Protein AF-A0A815LNJ8-F1 (afdb_monomer)

Secondary structure (DSSP, 8-state):
--HHHHHHHHHHH-TT------EEEEEES-GGGHHHHHHHHHHHT-SHIIIIIS---EEEEEESS-SS-EEEEEEETT---S------TTEEEEESSSS--TT--TTTGGGS--

Nearest PDB structures (foldseek):
  5xbw-assembly1_D  TM=2.066E-01  e=2.894E+00  Pseudomonas aeruginosa PAO1
  8jwe-assembly1_A  TM=2.956E-01  e=8.556E+00  Arabidopsis thaliana

Solvent-accessible surface area (backbone atoms only — not comparable to full-atom values): 7069 Å² total; per-residue (Å²): 135,47,32,60,57,50,48,52,49,40,66,74,74,41,80,83,68,86,76,83,73,56,76,48,77,48,79,50,92,59,79,88,48,50,66,57,50,51,46,54,40,50,54,46,43,60,38,62,66,30,52,71,76,60,60,51,33,40,37,40,36,33,49,85,75,48,86,87,66,29,43,40,39,38,31,28,43,81,48,78,72,94,76,82,85,73,92,57,99,57,62,49,72,54,57,60,49,89,74,83,57,93,79,63,54,47,84,55,67,78,72,74,77,116

pLDDT: mean 75.02, std 17.11, range [37.62, 96.44]

Mean predicted aligned error: 9.31 Å

Organism: NCBI:txid392033

Foldseek 3Di:
DALVVVVVCCVPPVVPDQDDWDKDKDWDQDQVCLVVVQVVRQVSCLDCVNPPVRNFKKKWKWANPPNGTTMIMMITLQDDDPDPPPPDPRIDMDMSDPPPDPPDRNPPVVPPPD

Radius of gyration: 14.47 Å; Cα contacts (8 Å, |Δi|>4): 154; chains: 1; bounding box: 33×24×39 Å

Structure (mmCIF, N/CA/C/O backbone):
data_AF-A0A815LNJ8-F1
#
_entry.id   AF-A0A815LNJ8-F1
#
loop_
_atom_site.group_PDB
_atom_site.id
_atom_site.type_symbol
_atom_site.label_atom_id
_atom_site.label_alt_id
_atom_site.label_comp_id
_atom_site.label_asym_id
_atom_site.label_entity_id
_atom_site.label_seq_id
_atom_site.pdbx_PDB_ins_code
_atom_site.Cartn_x
_atom_site.Cartn_y
_atom_site.Cartn_z
_atom_site.occupancy
_atom_site.B_iso_or_equiv
_atom_site.auth_seq_id
_atom_site.auth_comp_id
_atom_site.auth_asym_id
_atom_site.auth_atom_id
_atom_site.pdbx_PDB_model_num
ATOM 1 N N . MET A 1 1 ? 8.643 7.514 -1.103 1.00 72.75 1 MET A N 1
ATOM 2 C CA . MET A 1 1 ? 8.226 7.327 0.302 1.00 72.75 1 MET A CA 1
ATOM 3 C C . MET A 1 1 ? 7.501 5.989 0.366 1.00 72.75 1 MET A C 1
ATOM 5 O O . MET A 1 1 ? 6.543 5.844 -0.378 1.00 72.75 1 MET A O 1
ATOM 9 N N . ASP A 1 2 ? 8.004 5.016 1.128 1.00 86.94 2 ASP A N 1
ATOM 10 C CA . ASP A 1 2 ? 7.434 3.659 1.252 1.00 86.94 2 ASP A CA 1
ATOM 11 C C . ASP A 1 2 ? 6.451 3.541 2.437 1.00 86.94 2 ASP A C 1
ATOM 13 O O . ASP A 1 2 ? 6.224 4.510 3.169 1.00 86.94 2 ASP A O 1
ATOM 17 N N . GLY A 1 3 ? 5.855 2.361 2.624 1.00 89.62 3 GLY A N 1
ATOM 18 C CA . GLY A 1 3 ? 4.891 2.081 3.687 1.00 89.62 3 GLY A CA 1
ATOM 19 C C . GLY A 1 3 ? 5.463 2.176 5.103 1.00 89.62 3 GLY A C 1
ATOM 20 O O . GLY A 1 3 ? 4.736 2.564 6.019 1.00 89.62 3 GLY A O 1
ATOM 21 N N . HIS A 1 4 ? 6.759 1.920 5.302 1.00 93.81 4 HIS A N 1
ATOM 22 C CA . HIS A 1 4 ? 7.410 2.084 6.606 1.00 93.81 4 HIS A CA 1
ATOM 23 C C . HIS A 1 4 ? 7.586 3.561 6.955 1.00 93.81 4 HIS A C 1
ATOM 25 O O . HIS A 1 4 ? 7.304 3.977 8.080 1.00 93.81 4 HIS A O 1
ATOM 31 N N . ARG A 1 5 ? 7.993 4.380 5.980 1.00 93.25 5 ARG A N 1
ATOM 32 C CA . ARG A 1 5 ? 8.100 5.835 6.150 1.00 93.25 5 ARG A CA 1
ATOM 33 C C . ARG A 1 5 ? 6.738 6.467 6.409 1.00 93.25 5 ARG A C 1
ATOM 35 O O . ARG A 1 5 ? 6.633 7.312 7.293 1.00 93.25 5 ARG A O 1
ATOM 42 N N . TRP A 1 6 ? 5.700 6.032 5.693 1.00 92.38 6 TRP A N 1
ATOM 43 C CA . TRP A 1 6 ? 4.328 6.467 5.954 1.00 92.38 6 TRP A CA 1
ATOM 44 C C . TRP A 1 6 ? 3.852 6.072 7.351 1.00 92.38 6 TRP A C 1
ATOM 46 O O . TRP A 1 6 ? 3.319 6.926 8.053 1.00 92.38 6 TRP A O 1
ATOM 56 N N . LYS A 1 7 ? 4.098 4.829 7.787 1.00 94.12 7 LYS A N 1
ATOM 57 C CA . LYS A 1 7 ? 3.809 4.394 9.162 1.00 94.12 7 LYS A CA 1
ATOM 58 C C . LYS A 1 7 ? 4.488 5.315 10.175 1.00 94.12 7 LYS A C 1
ATOM 60 O O . LYS A 1 7 ? 3.810 5.890 11.013 1.00 94.12 7 LYS A O 1
ATOM 65 N N . CYS A 1 8 ? 5.800 5.513 10.050 1.00 95.38 8 CYS A N 1
ATOM 66 C CA . CYS A 1 8 ? 6.573 6.378 10.943 1.00 95.38 8 CYS A CA 1
ATOM 67 C C . CYS A 1 8 ? 6.000 7.804 10.997 1.00 95.38 8 CYS A C 1
ATOM 69 O O . CYS A 1 8 ? 5.797 8.359 12.074 1.00 95.38 8 CYS A O 1
ATOM 71 N N . PHE A 1 9 ? 5.664 8.377 9.839 1.00 94.50 9 PHE A N 1
ATOM 72 C CA . PHE A 1 9 ? 5.064 9.704 9.764 1.00 94.50 9 PHE A CA 1
ATOM 73 C C . PHE A 1 9 ? 3.690 9.769 10.450 1.00 94.50 9 PHE A C 1
ATOM 75 O O . PHE A 1 9 ? 3.437 10.671 11.246 1.00 94.50 9 PHE A O 1
ATOM 82 N N . ILE A 1 10 ? 2.809 8.802 10.179 1.00 94.25 10 ILE A N 1
ATOM 83 C CA . ILE A 1 10 ? 1.463 8.759 10.763 1.00 94.25 10 ILE A CA 1
ATOM 84 C C . ILE A 1 10 ? 1.546 8.585 12.280 1.00 94.25 10 ILE A C 1
ATOM 86 O O . ILE A 1 10 ? 0.907 9.337 13.014 1.00 94.25 10 ILE A O 1
ATOM 90 N N . THR A 1 11 ? 2.370 7.648 12.752 1.00 94.06 11 THR A N 1
ATOM 91 C CA . THR A 1 11 ? 2.544 7.375 14.181 1.00 94.06 11 THR A CA 1
ATOM 92 C C . THR A 1 11 ? 3.121 8.576 14.925 1.00 94.06 11 THR A C 1
ATOM 94 O O . THR A 1 11 ? 2.667 8.866 16.024 1.00 94.06 11 THR A O 1
ATOM 97 N N . ASN A 1 12 ? 4.071 9.310 14.342 1.00 96.38 12 ASN A N 1
ATOM 98 C CA . ASN A 1 12 ? 4.738 10.405 15.052 1.00 96.38 12 ASN A CA 1
ATOM 99 C C . ASN A 1 12 ? 3.987 11.737 14.976 1.00 96.38 12 ASN A C 1
ATOM 101 O O . ASN A 1 12 ? 4.052 12.528 15.913 1.00 96.38 12 ASN A O 1
ATOM 105 N N . PHE A 1 13 ? 3.285 12.003 13.872 1.00 96.44 13 PHE A N 1
ATOM 106 C CA . PHE A 1 13 ? 2.736 13.336 13.606 1.00 96.44 13 PHE A CA 1
ATOM 107 C C . PHE A 1 13 ? 1.212 13.365 13.489 1.00 96.44 13 PHE A C 1
ATOM 109 O O . PHE A 1 13 ? 0.610 14.423 13.656 1.00 96.44 13 PHE A O 1
ATOM 116 N N . LEU A 1 14 ? 0.563 12.225 13.234 1.00 93.81 14 LEU A N 1
ATOM 117 C CA . LEU A 1 14 ? -0.876 12.140 12.971 1.00 93.81 14 LEU A CA 1
ATOM 118 C C . LEU A 1 14 ? -1.587 11.188 13.946 1.00 93.81 14 LEU A C 1
ATOM 120 O O . LEU A 1 14 ? -2.464 10.423 13.556 1.00 93.81 14 LEU A O 1
ATOM 124 N N . LEU A 1 15 ? -1.262 11.285 15.238 1.00 90.50 15 LEU A N 1
ATOM 125 C CA . LEU A 1 15 ? -1.752 10.404 16.315 1.00 90.50 15 LEU A CA 1
ATOM 126 C C . LEU A 1 15 ? -3.284 10.243 16.394 1.00 90.50 15 LEU A C 1
ATOM 128 O O . LEU A 1 15 ? -3.778 9.252 16.921 1.00 90.50 15 LEU A O 1
ATOM 132 N N . LYS A 1 16 ? -4.054 11.220 15.900 1.00 92.25 16 LYS A N 1
ATOM 133 C CA . LYS A 1 16 ? -5.531 11.211 15.924 1.00 92.25 16 LYS A CA 1
ATOM 134 C C . LYS A 1 16 ? -6.163 10.842 14.576 1.00 92.25 16 LYS A C 1
ATOM 136 O O . LYS A 1 16 ? -7.373 11.004 14.401 1.00 92.25 16 LYS A O 1
ATOM 141 N N . LEU A 1 17 ? -5.371 10.386 13.606 1.00 92.81 17 LEU A N 1
ATOM 142 C CA . LEU A 1 17 ? -5.842 10.060 12.265 1.00 92.81 17 LEU A CA 1
ATOM 143 C C . LEU A 1 17 ? -6.735 8.815 12.285 1.00 92.81 17 LEU A C 1
ATOM 145 O O . LEU A 1 17 ? -6.272 7.697 12.470 1.00 92.81 17 LEU A O 1
ATOM 149 N N . LYS A 1 18 ? -8.033 9.015 12.049 1.00 87.38 18 LYS A N 1
ATOM 150 C CA . LYS A 1 18 ? -9.016 7.920 11.974 1.00 87.38 18 LYS A CA 1
ATOM 151 C C . LYS A 1 18 ? -9.192 7.364 10.564 1.00 87.38 18 LYS A C 1
ATOM 153 O O . LYS A 1 18 ? -9.541 6.203 10.387 1.00 87.38 18 LYS A O 1
ATOM 158 N N . ILE A 1 19 ? -9.010 8.210 9.553 1.00 86.81 19 ILE A N 1
ATOM 159 C CA . ILE A 1 19 ? -9.244 7.868 8.152 1.00 86.81 19 ILE A CA 1
ATOM 160 C C . ILE A 1 19 ? -8.026 8.301 7.357 1.00 86.81 19 ILE A C 1
ATOM 162 O O . ILE A 1 19 ? -7.734 9.492 7.277 1.00 86.81 19 ILE A O 1
ATOM 166 N N . PHE A 1 20 ? -7.363 7.340 6.722 1.00 87.62 20 PHE A N 1
ATOM 167 C CA . PHE A 1 20 ? -6.286 7.610 5.785 1.00 87.62 20 PHE A CA 1
ATOM 168 C C . PHE A 1 20 ? -6.752 7.336 4.355 1.00 87.62 20 PHE A C 1
ATOM 170 O O . PHE A 1 20 ? -7.129 6.220 3.988 1.00 87.62 20 PHE A O 1
A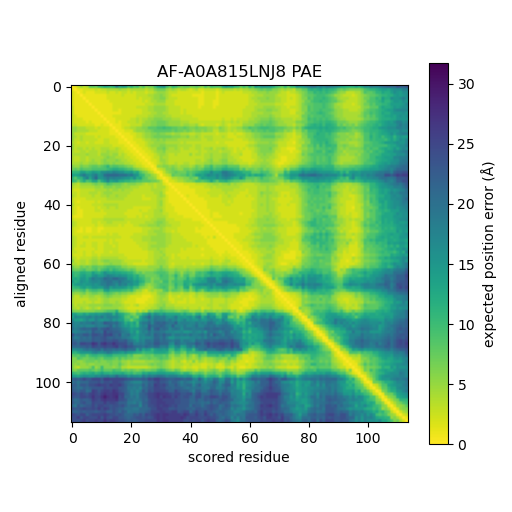TOM 177 N N . ARG A 1 21 ? -6.765 8.390 3.539 1.00 87.00 21 ARG A N 1
ATOM 178 C CA . ARG A 1 21 ? -7.144 8.338 2.127 1.00 87.00 21 ARG A CA 1
ATOM 179 C C . ARG A 1 21 ? -6.117 9.088 1.308 1.00 87.00 21 ARG A C 1
ATOM 181 O O . ARG A 1 21 ? -5.932 10.281 1.519 1.00 87.00 21 ARG A O 1
ATOM 188 N N . PHE A 1 22 ? -5.476 8.398 0.373 1.00 84.94 22 PHE A N 1
ATOM 189 C CA . PHE A 1 22 ? -4.485 9.023 -0.492 1.00 84.94 22 PHE A CA 1
ATOM 190 C C . PHE A 1 22 ? -4.522 8.457 -1.906 1.00 84.94 22 PHE A C 1
ATOM 192 O O . PHE A 1 22 ? -4.995 7.343 -2.142 1.00 84.94 22 PHE A O 1
ATOM 199 N N . LYS A 1 23 ? -3.971 9.255 -2.821 1.00 85.12 23 LYS A N 1
ATOM 200 C CA . LYS A 1 23 ? -3.596 8.891 -4.183 1.00 85.12 23 LYS A CA 1
ATOM 201 C C . LYS A 1 23 ? -2.177 9.401 -4.403 1.00 85.12 23 LYS A C 1
ATOM 203 O O . LYS A 1 23 ? -1.902 10.568 -4.141 1.00 85.12 23 LYS A O 1
ATOM 208 N N . MET A 1 24 ? -1.287 8.540 -4.870 1.00 85.31 24 MET A N 1
ATOM 209 C CA . MET A 1 24 ? 0.104 8.891 -5.139 1.00 85.31 24 MET A CA 1
ATOM 210 C C . MET A 1 24 ? 0.524 8.310 -6.482 1.00 85.31 24 MET A C 1
ATOM 212 O O . MET A 1 24 ? 0.284 7.137 -6.749 1.00 85.31 24 MET A O 1
ATOM 216 N N . ALA A 1 25 ? 1.165 9.133 -7.304 1.00 85.38 25 ALA A N 1
ATOM 217 C CA . ALA A 1 25 ? 1.788 8.725 -8.553 1.00 85.38 25 ALA A CA 1
ATOM 218 C C . ALA A 1 25 ? 3.308 8.790 -8.382 1.00 85.38 25 ALA A C 1
ATOM 220 O O . ALA A 1 25 ? 3.830 9.812 -7.936 1.00 85.38 25 ALA A O 1
ATOM 221 N N . ILE A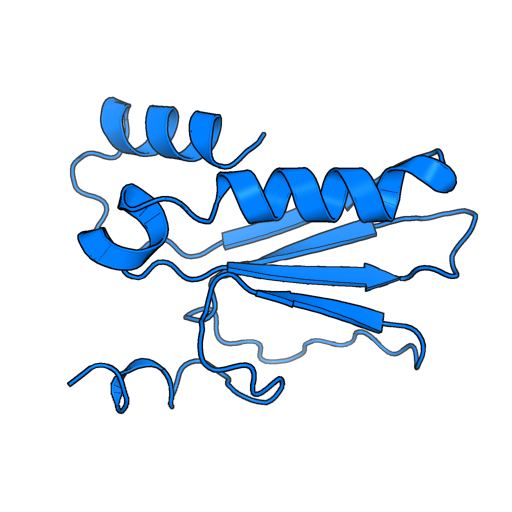 1 26 ? 4.011 7.712 -8.719 1.00 84.00 26 ILE A N 1
ATOM 222 C CA . ILE A 1 26 ? 5.475 7.679 -8.738 1.00 84.00 26 ILE A CA 1
ATOM 223 C C . ILE A 1 26 ? 5.928 7.457 -10.172 1.00 84.00 26 ILE A C 1
ATOM 225 O O . ILE A 1 26 ? 5.517 6.480 -10.795 1.00 84.00 26 ILE A O 1
ATOM 229 N N . TYR A 1 27 ? 6.769 8.358 -10.674 1.00 82.62 27 TYR A N 1
ATOM 230 C CA . TYR A 1 27 ? 7.315 8.294 -12.025 1.00 82.62 27 TYR A CA 1
ATOM 231 C C . TYR A 1 27 ? 8.729 7.720 -12.009 1.00 82.62 27 TYR A C 1
ATOM 233 O O . TYR A 1 27 ? 9.529 8.035 -11.124 1.00 82.62 27 TYR A O 1
ATOM 241 N N . PHE A 1 28 ? 9.027 6.874 -12.989 1.00 76.88 28 PHE A N 1
ATOM 242 C CA . PHE A 1 28 ? 10.305 6.190 -13.125 1.00 76.88 28 PHE A CA 1
ATOM 243 C C . PHE A 1 28 ? 10.855 6.349 -14.539 1.00 76.88 28 PHE A C 1
ATOM 245 O O . PHE A 1 28 ? 10.103 6.353 -15.510 1.00 76.88 28 PHE A O 1
ATOM 252 N N . TYR A 1 29 ? 12.183 6.441 -14.629 1.00 73.12 29 TYR A N 1
ATOM 253 C CA . TYR A 1 29 ? 12.906 6.597 -15.891 1.00 73.12 29 TYR A CA 1
ATOM 254 C C . TYR A 1 29 ? 13.457 5.272 -16.453 1.00 73.12 29 TYR A C 1
ATOM 256 O O . TYR A 1 29 ? 13.984 5.280 -17.559 1.00 73.12 29 TYR A O 1
ATOM 264 N N . ASN A 1 30 ? 13.376 4.145 -15.721 1.00 70.00 30 ASN A N 1
ATOM 265 C CA . ASN A 1 30 ? 13.988 2.874 -16.138 1.00 70.00 30 ASN A CA 1
ATOM 266 C C . ASN A 1 30 ? 13.060 1.653 -15.985 1.00 70.00 30 ASN A C 1
ATOM 268 O O . ASN A 1 30 ? 12.535 1.392 -14.896 1.00 70.00 30 ASN A O 1
ATOM 272 N N . PHE A 1 31 ? 12.952 0.885 -17.075 1.00 64.31 31 PHE A N 1
ATOM 273 C CA . PHE A 1 31 ? 11.898 -0.089 -17.349 1.00 64.31 31 PHE A CA 1
ATOM 274 C C . PHE A 1 31 ? 11.917 -1.311 -16.441 1.00 64.31 31 PHE A C 1
ATOM 276 O O . PHE A 1 31 ? 10.884 -1.682 -15.875 1.00 64.31 31 PHE A O 1
ATOM 283 N N . ASP A 1 32 ? 13.106 -1.871 -16.249 1.00 64.69 32 ASP A N 1
ATOM 284 C CA . ASP A 1 32 ? 13.292 -3.158 -15.578 1.00 64.69 32 ASP A CA 1
ATOM 285 C C . ASP A 1 32 ? 12.938 -3.090 -14.087 1.00 64.69 32 ASP A C 1
ATOM 287 O O . ASP A 1 32 ? 12.605 -4.089 -13.461 1.00 64.69 32 ASP A O 1
ATOM 291 N N . THR A 1 33 ? 12.896 -1.879 -13.525 1.00 75.38 33 THR A N 1
ATOM 292 C CA . THR A 1 33 ? 12.706 -1.677 -12.086 1.00 75.38 33 THR A CA 1
ATOM 293 C C . THR A 1 33 ? 11.271 -1.368 -11.675 1.00 75.38 33 THR A C 1
ATOM 295 O O . THR A 1 33 ? 10.970 -1.388 -10.485 1.00 75.38 33 THR A O 1
ATOM 298 N N . VAL A 1 34 ? 10.349 -1.068 -12.597 1.00 79.94 34 VAL A N 1
ATOM 299 C CA . VAL A 1 34 ? 9.020 -0.554 -12.209 1.00 79.94 34 VAL A CA 1
ATOM 300 C C . VAL A 1 34 ? 8.149 -1.607 -11.552 1.00 79.94 34 VAL A C 1
ATOM 302 O O . VAL A 1 34 ? 7.536 -1.331 -10.522 1.00 79.94 34 VAL A O 1
ATOM 305 N N . LYS A 1 35 ? 8.131 -2.829 -12.086 1.00 79.56 35 LYS A N 1
ATOM 306 C CA . LYS A 1 35 ? 7.392 -3.930 -11.461 1.00 79.56 35 LYS A CA 1
ATOM 307 C C . LYS A 1 35 ? 7.971 -4.265 -10.086 1.00 79.56 35 LYS A C 1
ATOM 309 O O . LYS A 1 35 ? 7.222 -4.384 -9.122 1.00 79.56 35 LYS A O 1
ATOM 314 N N . GLU A 1 36 ? 9.293 -4.374 -9.986 1.00 84.06 36 GLU A N 1
ATOM 315 C CA . GLU A 1 36 ? 9.991 -4.684 -8.734 1.00 84.06 36 GLU A CA 1
ATOM 316 C C . GLU A 1 36 ? 9.776 -3.598 -7.679 1.00 84.06 36 GLU A C 1
ATOM 318 O O . GLU A 1 36 ? 9.417 -3.902 -6.545 1.00 84.06 36 GLU A O 1
ATOM 323 N N . ARG A 1 37 ? 9.891 -2.321 -8.059 1.00 83.81 37 ARG A N 1
ATOM 324 C CA . ARG A 1 37 ? 9.627 -1.183 -7.170 1.00 83.81 37 ARG A CA 1
ATOM 325 C C . ARG A 1 37 ? 8.163 -1.103 -6.767 1.00 83.81 37 ARG A C 1
ATOM 327 O O . ARG A 1 37 ? 7.876 -0.809 -5.611 1.00 83.81 37 ARG A O 1
ATOM 334 N N . GLY A 1 38 ? 7.243 -1.369 -7.693 1.00 84.62 38 GLY A N 1
ATOM 335 C CA . GLY A 1 38 ? 5.812 -1.445 -7.409 1.00 84.62 38 GLY A CA 1
ATOM 336 C C . GLY A 1 38 ? 5.497 -2.522 -6.381 1.00 84.62 38 GLY A C 1
ATOM 337 O O . GLY A 1 38 ? 4.804 -2.247 -5.403 1.00 84.62 38 GLY A O 1
ATOM 338 N N . ASN A 1 39 ? 6.072 -3.711 -6.566 1.00 86.69 39 ASN A N 1
ATOM 339 C CA . ASN A 1 39 ? 5.953 -4.819 -5.627 1.00 86.69 39 ASN A CA 1
ATOM 340 C C . ASN A 1 39 ? 6.554 -4.470 -4.269 1.00 86.69 39 ASN A C 1
ATOM 342 O O . ASN A 1 39 ? 5.822 -4.496 -3.292 1.00 86.69 39 ASN A O 1
ATOM 346 N N . TYR A 1 40 ? 7.813 -4.031 -4.215 1.00 89.00 40 TYR A N 1
ATOM 347 C CA . TYR A 1 40 ? 8.480 -3.637 -2.971 1.00 89.00 40 TYR A CA 1
ATOM 348 C C . TYR A 1 40 ? 7.672 -2.597 -2.179 1.00 89.00 40 TYR A C 1
ATOM 350 O O . TYR A 1 40 ? 7.468 -2.718 -0.972 1.00 89.00 40 TYR A O 1
ATOM 358 N N . MET A 1 41 ? 7.166 -1.573 -2.867 1.00 88.88 41 MET A N 1
ATOM 359 C CA . MET A 1 41 ? 6.346 -0.534 -2.249 1.00 88.88 41 MET A CA 1
ATOM 360 C C . MET A 1 41 ? 5.028 -1.095 -1.717 1.00 88.88 41 MET A C 1
ATOM 362 O O . MET A 1 41 ? 4.627 -0.750 -0.607 1.00 88.88 41 MET A O 1
ATOM 366 N N . LEU A 1 42 ? 4.354 -1.958 -2.476 1.00 89.12 42 LEU A N 1
ATOM 367 C CA . LEU A 1 42 ? 3.119 -2.585 -2.018 1.00 89.12 42 LEU A CA 1
ATOM 368 C C . LEU A 1 42 ? 3.363 -3.544 -0.845 1.00 89.12 42 LEU A C 1
ATOM 370 O O . LEU A 1 42 ? 2.592 -3.530 0.109 1.00 89.12 42 LEU A O 1
ATOM 374 N N . ASP A 1 43 ? 4.449 -4.311 -0.881 1.00 91.69 43 ASP A N 1
ATOM 375 C CA . ASP A 1 43 ? 4.848 -5.233 0.184 1.00 91.69 43 ASP A CA 1
ATOM 376 C C . ASP A 1 43 ? 5.134 -4.458 1.483 1.00 91.69 43 ASP A C 1
ATOM 378 O O . ASP A 1 43 ? 4.686 -4.851 2.557 1.00 91.69 43 ASP A O 1
ATOM 382 N N . SER A 1 44 ? 5.755 -3.273 1.395 1.00 93.19 44 SER A N 1
ATOM 383 C CA . SER A 1 44 ? 5.955 -2.386 2.558 1.00 93.19 44 SER A CA 1
ATOM 384 C C . SER A 1 44 ? 4.647 -1.851 3.173 1.00 93.19 44 SER A C 1
ATOM 386 O O . SER A 1 44 ? 4.621 -1.411 4.326 1.00 93.19 44 SER A O 1
ATOM 388 N N . LEU A 1 45 ? 3.548 -1.886 2.411 1.00 91.06 45 LEU A N 1
ATOM 389 C CA . LEU A 1 45 ? 2.192 -1.532 2.846 1.00 91.06 45 LEU A CA 1
ATOM 390 C C . LEU A 1 45 ? 1.391 -2.764 3.304 1.00 91.06 45 LEU A C 1
ATOM 392 O O . LEU A 1 45 ? 0.249 -2.625 3.735 1.00 91.06 45 LEU A O 1
ATOM 396 N N . GLN A 1 46 ? 1.972 -3.964 3.236 1.00 90.44 46 GLN A N 1
ATOM 397 C CA . GLN A 1 46 ? 1.361 -5.226 3.646 1.00 90.44 46 GLN A CA 1
ATOM 398 C C . GLN A 1 46 ? 1.814 -5.631 5.061 1.00 90.44 46 GLN A C 1
ATOM 400 O O . GLN A 1 46 ? 2.215 -6.765 5.300 1.00 90.44 46 GLN A O 1
ATOM 405 N N . SER A 1 47 ? 1.781 -4.692 6.011 1.00 90.94 47 SER A N 1
ATOM 406 C CA . SER A 1 47 ? 2.085 -4.981 7.422 1.00 90.94 47 SER A CA 1
ATOM 407 C C . SER A 1 47 ? 0.839 -4.924 8.301 1.00 90.94 47 SER A C 1
ATOM 409 O O . SER A 1 47 ? -0.165 -4.317 7.923 1.00 90.94 47 SER A O 1
ATOM 411 N N . GLN A 1 48 ? 0.938 -5.513 9.497 1.00 90.81 48 GLN A N 1
ATOM 412 C CA . GLN A 1 48 ? -0.120 -5.534 10.515 1.00 90.81 48 GLN A CA 1
ATOM 413 C C . GLN A 1 48 ? -0.706 -4.140 10.790 1.00 90.81 48 GLN A C 1
ATOM 415 O O . GLN A 1 48 ? -1.920 -3.979 10.868 1.00 90.81 48 GLN A O 1
ATOM 420 N N . PHE A 1 49 ? 0.148 -3.113 10.817 1.00 93.12 49 PHE A N 1
ATOM 421 C CA . PHE A 1 49 ? -0.265 -1.715 10.955 1.00 93.12 49 PHE A CA 1
ATOM 422 C C . PHE A 1 49 ? -1.294 -1.300 9.891 1.00 93.12 49 PHE A C 1
ATOM 424 O O . PHE A 1 49 ? -2.321 -0.705 10.194 1.00 93.12 49 PHE A O 1
ATOM 431 N N . TRP A 1 50 ? -1.040 -1.624 8.622 1.00 91.12 50 TRP A N 1
ATOM 432 C CA . TRP A 1 50 ? -1.909 -1.217 7.517 1.00 91.12 50 TRP A CA 1
ATOM 433 C C . TRP A 1 50 ? -3.173 -2.069 7.426 1.00 91.12 50 TRP A C 1
ATOM 435 O O . TRP A 1 50 ? -4.253 -1.534 7.178 1.00 91.12 50 TRP A O 1
ATOM 445 N N . ILE A 1 51 ? -3.035 -3.383 7.591 1.00 87.44 51 ILE A N 1
ATOM 446 C CA . ILE A 1 51 ? -4.092 -4.360 7.307 1.00 87.44 51 ILE A CA 1
ATOM 447 C C . ILE A 1 51 ? -4.977 -4.582 8.529 1.00 87.44 51 ILE A C 1
ATOM 449 O O . ILE A 1 51 ? -6.190 -4.407 8.434 1.00 87.44 51 ILE A O 1
ATOM 453 N N . ASP A 1 52 ? -4.378 -4.932 9.664 1.00 85.19 52 ASP A N 1
ATOM 454 C CA . ASP A 1 52 ? -5.111 -5.429 10.827 1.00 85.19 52 ASP A CA 1
ATOM 455 C C . ASP A 1 52 ? -5.525 -4.284 11.753 1.00 85.19 52 ASP A C 1
ATOM 457 O O . ASP A 1 52 ? -6.691 -4.177 12.127 1.00 85.19 52 ASP A O 1
ATOM 461 N N . GLU A 1 53 ? -4.590 -3.388 12.083 1.00 89.25 53 GLU A N 1
ATOM 462 C CA . GLU A 1 53 ? -4.838 -2.281 13.019 1.00 89.25 53 GLU A CA 1
ATOM 463 C C . GLU A 1 53 ? -5.734 -1.201 12.401 1.00 89.25 53 GLU A C 1
ATOM 465 O O . GLU A 1 53 ? -6.639 -0.678 13.054 1.00 89.25 53 GLU A O 1
ATOM 470 N N . HIS A 1 54 ? -5.486 -0.858 11.135 1.00 89.06 54 HIS A N 1
ATOM 471 C CA . HIS A 1 54 ? -6.132 0.285 10.493 1.00 89.06 54 HIS A CA 1
ATOM 472 C C . HIS A 1 54 ? -7.068 -0.061 9.333 1.00 89.06 54 HIS A C 1
ATOM 474 O O . HIS A 1 54 ? -7.868 0.790 8.931 1.00 89.06 54 HIS A O 1
ATOM 480 N N . GLN A 1 55 ? -6.988 -1.275 8.777 1.00 86.94 55 GLN A N 1
ATOM 481 C CA . GLN A 1 55 ? -7.767 -1.689 7.600 1.00 86.94 55 GLN A CA 1
ATOM 482 C C . GLN A 1 55 ? -7.637 -0.706 6.416 1.00 86.94 55 GLN A C 1
ATOM 484 O O . GLN A 1 55 ? -8.559 -0.495 5.619 1.00 86.94 55 GLN A O 1
ATOM 489 N N . TRP A 1 56 ? -6.469 -0.076 6.289 1.00 89.12 56 TRP A N 1
ATOM 490 C CA . TRP A 1 56 ? -6.109 0.838 5.211 1.00 89.12 56 TRP A CA 1
ATOM 491 C C . TRP A 1 56 ? -5.492 0.058 4.056 1.00 89.12 56 TRP A C 1
ATOM 493 O O . TRP A 1 56 ? -4.295 0.116 3.784 1.00 89.12 56 TRP A O 1
ATOM 503 N N . PHE A 1 57 ? -6.345 -0.669 3.343 1.00 87.31 57 PHE A N 1
ATOM 504 C CA . PHE A 1 57 ? -5.931 -1.414 2.161 1.00 87.31 57 PHE A CA 1
ATOM 505 C C . PHE A 1 57 ? -5.517 -0.478 1.030 1.00 87.31 57 PHE A C 1
ATOM 507 O O . PHE A 1 57 ? -6.213 0.498 0.731 1.00 87.31 57 PHE A O 1
ATOM 514 N N . VAL A 1 58 ? -4.426 -0.821 0.354 1.00 87.75 58 VAL A N 1
ATOM 515 C CA . VAL A 1 58 ? -3.882 -0.073 -0.776 1.00 87.75 58 VAL A CA 1
ATOM 516 C C . VAL A 1 58 ? -3.971 -0.927 -2.032 1.00 87.75 58 VAL A C 1
ATOM 518 O O . VAL A 1 58 ? -3.819 -2.153 -2.008 1.00 87.75 58 VAL A O 1
ATOM 521 N N . ARG A 1 59 ? -4.238 -0.270 -3.154 1.00 86.44 59 ARG A N 1
ATOM 522 C CA . ARG A 1 59 ? -4.120 -0.845 -4.484 1.00 86.44 59 ARG A CA 1
ATOM 523 C C . ARG A 1 59 ? -3.105 -0.060 -5.291 1.00 86.44 59 ARG A C 1
ATOM 525 O O . ARG A 1 59 ? -2.983 1.155 -5.156 1.00 86.44 59 ARG A O 1
ATOM 532 N N . CYS A 1 60 ? -2.384 -0.794 -6.117 1.00 85.50 60 CYS A N 1
ATOM 533 C CA . CYS A 1 60 ? -1.345 -0.299 -6.987 1.00 85.50 60 CYS A CA 1
ATOM 534 C C . CYS A 1 60 ? -1.682 -0.664 -8.437 1.00 85.50 60 CYS A C 1
ATOM 536 O O . CYS A 1 60 ? -2.115 -1.789 -8.689 1.00 85.50 60 CYS A O 1
ATOM 538 N N . TYR A 1 61 ? -1.471 0.271 -9.364 1.00 83.19 61 TYR A N 1
ATOM 539 C CA . TYR A 1 61 ? -1.572 0.075 -10.812 1.00 83.19 61 TYR A CA 1
ATOM 540 C C . TYR A 1 61 ? -0.304 0.564 -11.478 1.00 83.19 61 TYR A C 1
ATOM 542 O O . TYR A 1 61 ? 0.233 1.605 -11.102 1.00 83.19 61 TYR A O 1
ATOM 550 N N . TRP A 1 62 ? 0.136 -0.141 -12.506 1.00 80.00 62 TRP A N 1
ATOM 551 C CA . TRP A 1 62 ? 1.213 0.326 -13.364 1.00 80.00 62 TRP A CA 1
ATOM 552 C C . TRP A 1 62 ? 0.977 -0.132 -14.798 1.00 80.00 62 TRP A C 1
ATOM 554 O O . TRP A 1 62 ? 0.397 -1.191 -15.047 1.00 80.00 62 TRP A O 1
ATOM 564 N N . ASN A 1 63 ? 1.425 0.693 -15.741 1.00 75.12 63 ASN A N 1
ATOM 565 C CA . ASN A 1 63 ? 1.440 0.354 -17.157 1.00 75.12 63 ASN A CA 1
ATOM 566 C C . ASN A 1 63 ? 2.828 -0.193 -17.507 1.00 75.12 63 ASN A C 1
ATOM 568 O O . ASN A 1 63 ? 3.817 0.538 -17.427 1.00 75.12 63 ASN A O 1
ATOM 572 N N . SER A 1 64 ? 2.899 -1.468 -17.888 1.00 67.69 64 SER A N 1
ATOM 573 C CA . SER A 1 64 ? 4.154 -2.129 -18.253 1.00 67.69 64 SER A CA 1
ATOM 574 C C . SER A 1 64 ? 4.608 -1.857 -19.687 1.00 67.69 64 SER A C 1
ATOM 576 O O . SER A 1 64 ? 5.585 -2.456 -20.106 1.00 67.69 64 SER A O 1
ATOM 578 N N . GLU A 1 65 ? 3.927 -1.003 -20.454 1.00 68.25 65 GLU A N 1
ATOM 579 C CA . GLU A 1 65 ? 4.214 -0.797 -21.884 1.00 68.25 65 GLU A CA 1
ATOM 580 C C . GLU A 1 65 ? 4.670 0.622 -22.242 1.00 68.25 65 GLU A C 1
ATOM 582 O O . GLU A 1 65 ? 5.283 0.833 -23.288 1.00 68.25 65 GLU A O 1
ATOM 587 N N . ASN A 1 66 ? 4.436 1.613 -21.375 1.00 67.06 66 ASN A N 1
ATOM 588 C CA . ASN A 1 66 ? 4.829 2.994 -21.664 1.00 67.06 66 ASN A CA 1
ATOM 589 C C . ASN A 1 66 ? 6.312 3.249 -21.341 1.00 67.06 66 ASN A C 1
ATOM 591 O O . ASN A 1 66 ? 6.648 3.594 -20.209 1.00 67.06 66 ASN A O 1
ATOM 595 N N . LYS A 1 67 ? 7.186 3.107 -22.348 1.00 64.50 67 LYS A N 1
ATOM 596 C CA . LYS A 1 67 ? 8.657 3.285 -22.266 1.00 64.50 67 LYS A CA 1
ATOM 597 C C . LYS A 1 67 ? 9.133 4.674 -21.864 1.00 64.50 67 LYS A C 1
ATOM 599 O O . LYS A 1 67 ? 10.239 4.791 -21.351 1.00 64.50 67 LYS A O 1
ATOM 604 N N . TYR A 1 68 ? 8.310 5.699 -22.050 1.00 62.34 68 TYR A N 1
ATOM 605 C CA . TYR A 1 68 ? 8.729 7.089 -21.858 1.00 62.34 68 TYR A CA 1
ATOM 606 C C . TYR A 1 68 ? 8.155 7.725 -20.593 1.00 62.34 68 TYR A C 1
ATOM 608 O O . TYR A 1 68 ? 8.702 8.707 -20.111 1.00 62.34 68 TYR A O 1
ATOM 616 N N . ASN A 1 69 ? 7.073 7.166 -20.044 1.00 64.88 69 ASN A N 1
ATOM 617 C CA . ASN A 1 69 ? 6.408 7.668 -18.843 1.00 64.88 69 ASN A CA 1
ATOM 618 C C . ASN A 1 69 ? 5.873 6.503 -18.012 1.00 64.88 69 ASN A C 1
ATOM 620 O O . ASN A 1 69 ? 4.669 6.227 -17.979 1.00 64.88 69 ASN A O 1
ATOM 624 N N . GLN A 1 70 ? 6.780 5.805 -17.330 1.00 75.31 70 GLN A N 1
ATOM 625 C CA . GLN A 1 70 ? 6.368 4.762 -16.411 1.00 75.31 70 GLN A CA 1
ATOM 626 C C . GLN A 1 70 ? 5.888 5.378 -15.109 1.00 75.31 70 GLN A C 1
ATOM 628 O O . GLN A 1 70 ? 6.633 6.052 -14.398 1.00 75.31 70 GLN A O 1
ATOM 633 N N . CYS A 1 71 ? 4.628 5.117 -14.795 1.00 81.19 71 CYS A N 1
ATOM 634 C CA . CYS A 1 71 ? 3.996 5.595 -13.586 1.00 81.19 71 CYS A CA 1
ATOM 635 C C . CYS A 1 71 ? 3.426 4.416 -12.808 1.00 81.19 71 CYS A C 1
ATOM 637 O O . CYS A 1 71 ? 2.759 3.547 -13.377 1.00 81.19 71 CYS A O 1
ATOM 639 N N . ILE A 1 72 ? 3.670 4.419 -11.501 1.00 84.56 72 ILE A N 1
ATOM 640 C CA . ILE A 1 72 ? 2.973 3.563 -10.556 1.00 84.56 72 ILE A CA 1
ATOM 641 C C . ILE A 1 72 ? 1.997 4.424 -9.770 1.00 84.56 72 ILE A C 1
ATOM 643 O O . ILE A 1 72 ? 2.389 5.393 -9.114 1.00 84.56 72 ILE A O 1
ATOM 647 N N . LEU A 1 73 ? 0.726 4.053 -9.826 1.00 85.94 73 LEU A N 1
ATOM 648 C CA . LEU A 1 73 ? -0.346 4.710 -9.108 1.00 85.94 73 LEU A CA 1
ATOM 649 C C . LEU A 1 73 ? -0.746 3.882 -7.890 1.00 85.94 73 LEU A C 1
ATOM 651 O O . LEU A 1 73 ? -1.244 2.770 -8.037 1.00 85.94 73 LEU A O 1
ATOM 655 N N . PHE A 1 74 ? -0.608 4.461 -6.703 1.00 86.94 74 PHE A N 1
ATOM 656 C CA . PHE A 1 74 ? -1.087 3.902 -5.443 1.00 86.94 74 PHE A CA 1
ATOM 657 C C . PHE A 1 74 ? -2.311 4.664 -4.951 1.00 86.94 74 PHE A C 1
ATOM 659 O O . PHE A 1 74 ? -2.355 5.894 -5.040 1.00 86.94 74 PHE A O 1
ATOM 666 N N . TYR A 1 75 ? -3.278 3.956 -4.377 1.00 85.88 75 TYR A N 1
ATOM 667 C CA . TYR A 1 75 ? -4.400 4.574 -3.677 1.00 85.88 75 TYR A CA 1
ATOM 668 C C . TYR A 1 75 ? -5.030 3.649 -2.636 1.00 85.88 75 TYR A C 1
ATOM 670 O O . TYR A 1 75 ? -4.971 2.426 -2.766 1.00 85.88 75 TYR A O 1
ATOM 678 N N . THR A 1 76 ? -5.677 4.216 -1.616 1.00 85.25 76 THR A N 1
ATOM 679 C CA . THR A 1 76 ? -6.424 3.410 -0.638 1.00 85.25 76 THR A CA 1
ATOM 680 C C . THR A 1 76 ? -7.765 2.936 -1.204 1.00 85.25 76 THR A C 1
ATOM 682 O O . THR A 1 76 ? -8.446 3.672 -1.907 1.00 85.25 76 THR A O 1
ATOM 685 N N . LEU A 1 77 ? -8.200 1.713 -0.889 1.00 73.81 77 LEU A N 1
ATOM 686 C CA . LEU A 1 77 ? -9.448 1.140 -1.429 1.00 73.81 77 LEU A CA 1
ATOM 687 C C . LEU A 1 77 ? -10.721 1.856 -0.957 1.00 73.81 77 LEU A C 1
ATOM 689 O O . LEU A 1 77 ? -11.751 1.811 -1.626 1.00 73.81 77 LEU A O 1
ATOM 693 N N . SER A 1 78 ? -10.667 2.540 0.188 1.00 64.00 78 SER A N 1
ATOM 694 C CA . SER A 1 78 ? -11.773 3.382 0.658 1.00 64.00 78 SER A CA 1
ATOM 695 C C . SER A 1 78 ? -11.866 4.726 -0.080 1.00 64.00 78 SER A C 1
ATOM 697 O O . SER A 1 78 ? -12.711 5.554 0.269 1.00 64.00 78 SER A O 1
ATOM 699 N N . TYR A 1 79 ? -11.009 4.949 -1.081 1.00 58.38 79 TYR A N 1
ATOM 700 C CA . TYR A 1 79 ? -11.045 6.092 -1.977 1.00 58.38 79 TYR A CA 1
ATOM 701 C C . TYR A 1 79 ? -12.072 5.857 -3.094 1.00 58.38 79 TYR A C 1
ATOM 703 O O . TYR A 1 79 ? -11.937 4.949 -3.914 1.00 58.38 79 TYR A O 1
ATOM 711 N N . THR A 1 80 ? -13.125 6.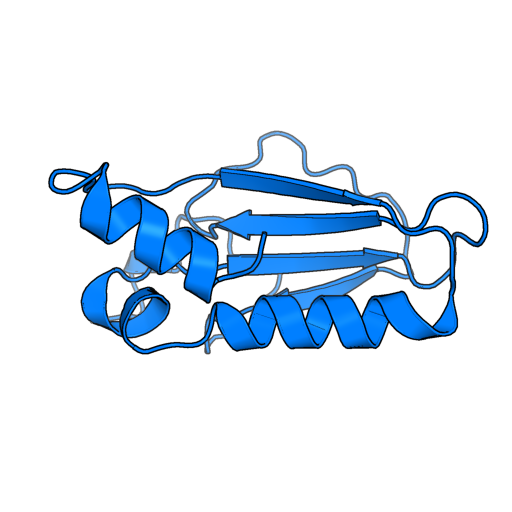669 -3.126 1.00 54.50 80 THR A N 1
ATOM 712 C CA . THR A 1 80 ? -14.125 6.670 -4.198 1.00 54.50 80 THR A CA 1
ATOM 713 C C . THR A 1 80 ? -13.580 7.427 -5.407 1.00 54.50 80 THR A C 1
ATOM 715 O O . THR A 1 80 ? -13.347 8.631 -5.328 1.00 54.50 80 THR A O 1
ATOM 718 N N . PHE A 1 81 ? -13.389 6.744 -6.536 1.00 53.62 81 PHE A N 1
ATOM 719 C CA . PHE A 1 81 ? -13.136 7.408 -7.817 1.00 53.62 81 PHE A CA 1
ATOM 720 C C . PHE A 1 81 ? -14.465 7.786 -8.473 1.00 53.62 81 PHE A C 1
ATOM 722 O O . PHE A 1 81 ? -15.342 6.936 -8.597 1.00 53.62 81 PHE A O 1
ATOM 729 N N . SER A 1 82 ? -14.593 9.029 -8.938 1.00 50.12 82 SER A N 1
ATOM 730 C CA . SER A 1 82 ? -15.611 9.410 -9.928 1.00 50.12 82 SER A CA 1
ATOM 731 C C . SER A 1 82 ? -15.170 9.029 -11.346 1.00 50.12 82 SER A C 1
ATOM 733 O O . SER A 1 82 ? -15.981 8.568 -12.139 1.00 50.12 82 SER A O 1
ATOM 735 N N . HIS A 1 83 ? -13.869 9.141 -11.640 1.00 49.03 83 HIS A N 1
ATOM 736 C CA . HIS A 1 83 ? -13.267 8.774 -12.922 1.00 49.03 83 HIS A CA 1
ATOM 737 C C . HIS A 1 83 ? -11.852 8.214 -12.704 1.00 49.03 83 HIS A C 1
ATOM 739 O O . HIS A 1 83 ? -10.899 8.963 -12.487 1.00 49.03 83 HIS A O 1
ATOM 745 N N . LEU A 1 84 ? -11.698 6.888 -12.743 1.00 51.72 84 LEU A N 1
ATOM 746 C CA . LEU A 1 84 ? -10.388 6.253 -12.904 1.00 51.72 84 LEU A CA 1
ATOM 747 C C . LEU A 1 84 ? -10.189 5.975 -14.404 1.00 51.72 84 LEU A C 1
ATOM 749 O O . LEU A 1 84 ? -10.432 4.870 -14.873 1.00 51.72 84 LEU A O 1
ATOM 753 N N . SER A 1 85 ? -9.799 6.989 -15.176 1.00 48.31 85 SER A N 1
ATOM 754 C CA . SER A 1 85 ? -9.486 6.840 -16.602 1.00 48.31 85 SER A CA 1
ATOM 755 C C . SER A 1 85 ? -8.065 6.305 -16.778 1.00 48.31 85 SER A C 1
ATOM 757 O O . SER A 1 85 ? -7.144 7.041 -17.123 1.00 48.31 85 SER A O 1
ATOM 759 N N . ILE A 1 86 ? -7.861 5.013 -16.513 1.00 53.12 86 ILE A N 1
ATOM 760 C CA . ILE A 1 86 ? -6.649 4.327 -16.973 1.00 53.12 86 ILE A CA 1
ATOM 761 C C . ILE A 1 86 ? -7.051 3.501 -18.194 1.00 53.12 86 ILE A C 1
ATOM 763 O O . ILE A 1 86 ? -7.584 2.406 -18.080 1.00 53.12 86 ILE A O 1
ATOM 767 N N . THR A 1 87 ? -6.886 4.095 -19.372 1.00 45.94 87 THR A N 1
ATOM 768 C CA . THR A 1 87 ? -7.471 3.650 -20.648 1.00 45.94 87 THR A CA 1
ATOM 769 C C . THR A 1 87 ? -6.601 2.661 -21.429 1.00 45.94 87 THR A C 1
ATOM 771 O O . THR A 1 87 ? -6.670 2.645 -22.651 1.00 45.94 87 THR A O 1
ATOM 774 N N . ASN A 1 88 ? -5.780 1.839 -20.768 1.00 50.94 88 ASN A N 1
ATOM 775 C CA .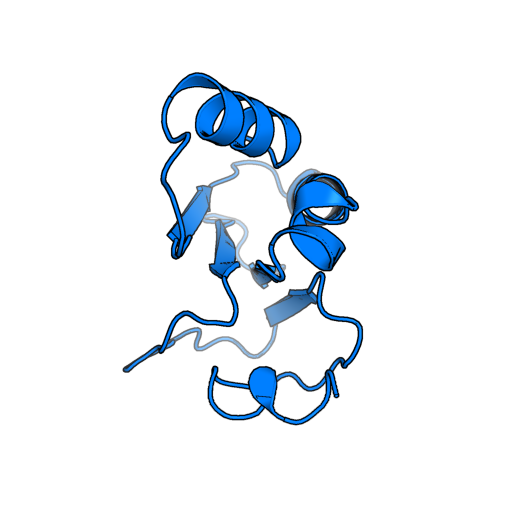 ASN A 1 88 ? -4.901 0.896 -21.470 1.00 50.94 88 ASN A CA 1
ATOM 776 C C . ASN A 1 88 ? -5.129 -0.553 -21.034 1.00 50.94 88 ASN A C 1
ATOM 778 O O . ASN A 1 88 ? -5.102 -0.863 -19.847 1.00 50.94 88 ASN A O 1
ATOM 782 N N . ASN A 1 89 ? -5.244 -1.447 -22.017 1.00 52.31 89 ASN A N 1
ATOM 783 C CA . ASN A 1 89 ? -5.469 -2.889 -21.851 1.00 52.31 89 ASN A CA 1
ATOM 784 C C . ASN A 1 89 ? -4.289 -3.658 -21.209 1.00 52.31 89 ASN A C 1
ATOM 786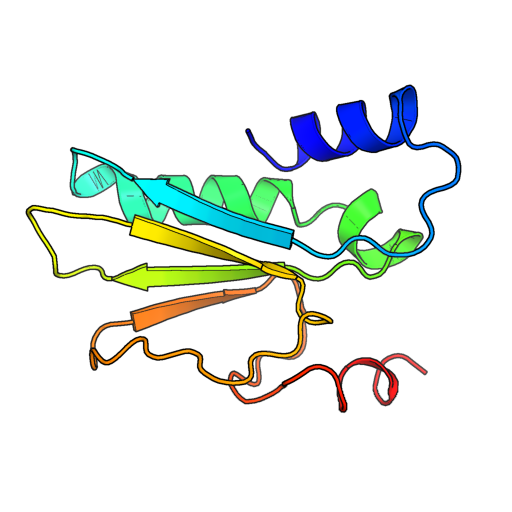 O O . ASN A 1 89 ? -4.385 -4.864 -21.009 1.00 52.31 89 ASN A O 1
ATOM 790 N N . HIS A 1 90 ? -3.202 -2.971 -20.839 1.00 55.25 90 HIS A N 1
ATOM 791 C CA . HIS A 1 90 ? -1.966 -3.553 -20.291 1.00 55.25 90 HIS A CA 1
ATOM 792 C C . HIS A 1 90 ? -1.656 -3.038 -18.879 1.00 55.25 90 HIS A C 1
ATOM 794 O O . HIS A 1 90 ? -0.521 -2.716 -18.513 1.00 55.25 90 HIS A O 1
ATOM 800 N N . LEU A 1 91 ? -2.717 -2.914 -18.083 1.00 69.25 91 LEU A N 1
ATOM 801 C CA . LEU A 1 91 ? -2.652 -2.536 -16.681 1.00 69.25 91 LEU A CA 1
ATOM 802 C C . LEU A 1 91 ? -2.443 -3.756 -15.805 1.00 69.25 91 LEU A C 1
ATOM 804 O O . LEU A 1 91 ? -3.319 -4.609 -15.675 1.00 69.25 91 LEU A O 1
ATOM 808 N N . TRP A 1 92 ? -1.307 -3.780 -15.125 1.00 73.19 92 TRP A N 1
ATOM 809 C CA . TRP A 1 92 ? -1.110 -4.686 -14.010 1.00 73.19 92 TRP A CA 1
ATOM 810 C C . TRP A 1 92 ? -1.600 -4.016 -12.734 1.00 73.19 92 TRP A C 1
ATOM 812 O O . TRP A 1 92 ? -1.391 -2.818 -12.522 1.00 73.19 92 TRP A O 1
ATOM 822 N N . SER A 1 93 ? -2.246 -4.799 -11.875 1.00 77.38 93 SER A N 1
ATOM 823 C CA . SER A 1 93 ? -2.713 -4.326 -10.579 1.00 77.38 93 SER A CA 1
ATOM 824 C C . SER A 1 93 ? -2.450 -5.350 -9.491 1.00 77.38 93 SER A C 1
ATOM 826 O O . SER A 1 93 ? -2.616 -6.549 -9.711 1.00 77.38 93 SER A O 1
ATOM 828 N N . ARG A 1 94 ? -2.102 -4.868 -8.300 1.00 83.12 94 ARG A N 1
ATOM 829 C CA . ARG A 1 94 ? -1.950 -5.684 -7.091 1.00 83.12 94 ARG A CA 1
ATOM 830 C C . ARG A 1 94 ? -2.471 -4.893 -5.893 1.00 83.12 94 ARG A C 1
ATOM 832 O O . ARG A 1 94 ? -2.473 -3.658 -5.907 1.00 83.12 94 ARG A O 1
ATOM 839 N N . SER A 1 95 ? -2.969 -5.583 -4.875 1.00 82.69 95 SER A N 1
ATOM 840 C CA . SER A 1 95 ? -3.549 -4.956 -3.687 1.00 82.69 95 SER A CA 1
ATOM 841 C C . SER A 1 95 ? -3.094 -5.655 -2.415 1.00 82.69 95 SER A C 1
ATOM 843 O O . SER A 1 95 ? -2.789 -6.841 -2.441 1.00 82.69 95 SER A O 1
ATOM 845 N N . THR A 1 96 ? -3.097 -4.921 -1.302 1.00 84.69 96 THR A N 1
ATOM 846 C CA . THR A 1 96 ? -2.934 -5.494 0.040 1.00 84.69 96 THR A CA 1
ATOM 847 C C . THR A 1 96 ? -4.230 -6.112 0.580 1.00 84.69 96 THR A C 1
ATOM 849 O O . THR A 1 96 ? -4.226 -6.691 1.660 1.00 84.69 96 THR A O 1
ATOM 852 N N . CYS A 1 97 ? -5.352 -5.999 -0.144 1.00 79.62 97 CYS A N 1
ATOM 853 C CA . CYS A 1 97 ? -6.607 -6.649 0.227 1.00 79.62 97 CYS A CA 1
ATOM 854 C C . CYS A 1 97 ? -6.610 -8.128 -0.214 1.00 79.62 97 CYS A C 1
ATOM 856 O O . CYS A 1 97 ? -6.385 -8.391 -1.397 1.00 79.62 97 CYS A O 1
ATOM 858 N N . PRO A 1 98 ? -6.920 -9.082 0.687 1.00 64.88 98 PRO A N 1
ATOM 859 C CA . PRO A 1 98 ? -6.904 -10.515 0.377 1.00 64.88 98 PRO A CA 1
ATOM 860 C C . PRO A 1 98 ? -8.007 -10.945 -0.606 1.00 64.88 98 PRO A C 1
ATOM 862 O O . PRO A 1 98 ? -7.860 -11.948 -1.301 1.00 64.88 98 PRO A O 1
ATOM 865 N N . TYR A 1 99 ? -9.095 -10.175 -0.725 1.00 60.78 99 TYR A N 1
ATOM 866 C CA . TYR A 1 99 ? -10.181 -10.455 -1.666 1.00 60.78 99 TYR A CA 1
ATOM 867 C C . TYR A 1 99 ? -9.928 -9.754 -3.003 1.00 60.78 99 TYR A C 1
ATOM 869 O O . TYR A 1 99 ? -10.288 -8.597 -3.224 1.00 60.78 99 TYR A O 1
ATOM 877 N N . HIS A 1 100 ? -9.290 -10.485 -3.911 1.00 49.66 100 HIS A N 1
ATOM 878 C CA . HIS A 1 100 ? -8.790 -10.018 -5.202 1.00 49.66 100 HIS A CA 1
ATOM 879 C C . HIS A 1 100 ? -9.900 -9.798 -6.259 1.00 49.66 100 HIS A C 1
ATOM 881 O O . HIS A 1 100 ? -9.806 -10.292 -7.379 1.00 49.66 100 HIS A O 1
ATOM 887 N N . ARG A 1 101 ? -10.974 -9.056 -5.944 1.00 49.97 101 ARG A N 1
ATOM 888 C CA . ARG A 1 101 ? -11.899 -8.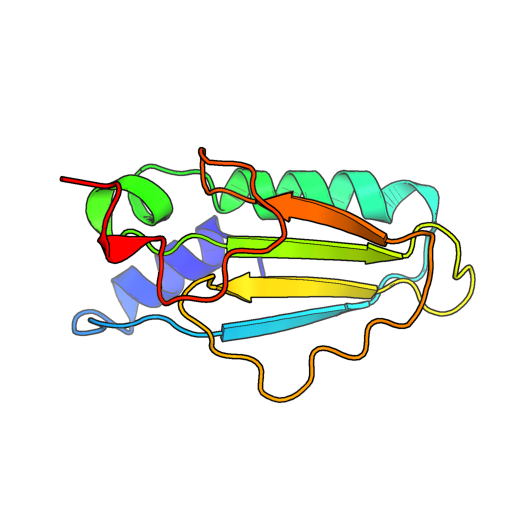551 -6.977 1.00 49.97 101 ARG A CA 1
ATOM 889 C C . ARG A 1 101 ? -11.509 -7.132 -7.382 1.00 49.97 101 ARG A C 1
ATOM 891 O O . ARG A 1 101 ? -11.606 -6.179 -6.600 1.00 49.97 101 ARG A O 1
ATOM 898 N N . ASN A 1 102 ? -11.073 -6.995 -8.633 1.00 49.91 102 ASN A N 1
ATOM 899 C CA . ASN A 1 102 ? -10.648 -5.727 -9.231 1.00 49.91 102 ASN A CA 1
ATOM 900 C C . ASN A 1 102 ? -11.772 -4.670 -9.250 1.00 49.91 102 ASN A C 1
ATOM 902 O O . ASN A 1 102 ? -11.482 -3.478 -9.267 1.00 49.91 102 ASN A O 1
ATOM 906 N N . ASP A 1 103 ? -13.030 -5.080 -9.095 1.00 50.56 103 ASP A N 1
ATOM 907 C CA . ASP A 1 103 ? -14.208 -4.208 -9.225 1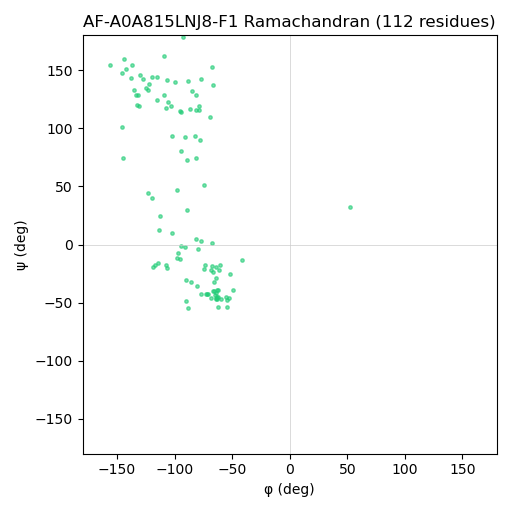.00 50.56 103 ASP A CA 1
ATOM 908 C C . ASP A 1 103 ? -14.641 -3.552 -7.905 1.00 50.56 103 ASP A C 1
ATOM 910 O O . ASP A 1 103 ? -15.624 -2.811 -7.855 1.00 50.56 103 ASP A O 1
ATOM 914 N N . TRP A 1 104 ? -13.961 -3.851 -6.793 1.00 50.16 104 TRP A N 1
ATOM 915 C CA . TRP A 1 104 ? -14.37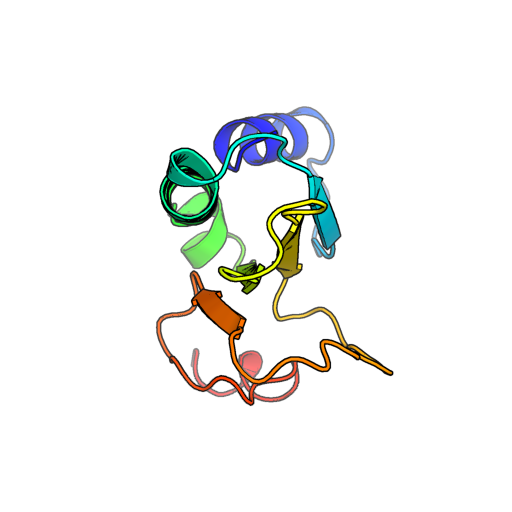1 -3.346 -5.485 1.00 50.16 104 TRP A CA 1
ATOM 916 C C . TRP A 1 104 ? -13.961 -1.886 -5.303 1.00 50.16 104 TRP A C 1
ATOM 918 O O . TRP A 1 104 ? -12.894 -1.566 -4.781 1.00 50.16 104 TRP A O 1
ATOM 928 N N . SER A 1 105 ? -14.865 -0.997 -5.710 1.00 47.00 105 SER A N 1
ATOM 929 C CA . SER A 1 105 ? -15.005 0.315 -5.097 1.00 47.00 105 SER A CA 1
ATOM 930 C C . SER A 1 105 ? -15.529 0.156 -3.660 1.00 47.00 105 SER A C 1
ATOM 932 O O . SER A 1 105 ? -16.166 -0.838 -3.303 1.00 47.00 105 SER A O 1
ATOM 934 N N . SER A 1 106 ? -15.193 1.128 -2.813 1.00 43.84 106 SER A N 1
ATOM 935 C CA . SER A 1 106 ? -15.327 1.166 -1.343 1.00 43.84 106 SER A CA 1
ATOM 936 C C . SER A 1 106 ? -16.610 0.623 -0.672 1.00 43.84 106 SER A C 1
ATOM 938 O O . SER A 1 106 ? -16.604 0.418 0.542 1.00 43.84 106 SER A O 1
ATOM 940 N N . SER A 1 107 ? -17.697 0.366 -1.402 1.00 43.47 107 SER A N 1
ATOM 941 C CA . SER A 1 107 ? -18.982 -0.075 -0.849 1.00 43.47 107 SER A CA 1
ATOM 942 C C . SER A 1 107 ? -19.007 -1.538 -0.386 1.00 43.47 107 SER A C 1
ATOM 944 O O . SER A 1 107 ? -19.832 -1.870 0.460 1.00 43.47 107 SER A O 1
ATOM 946 N N . ARG A 1 108 ? -18.104 -2.411 -0.866 1.00 45.31 108 ARG A N 1
ATOM 947 C CA . ARG A 1 108 ? -18.132 -3.859 -0.541 1.00 45.31 108 ARG A CA 1
ATOM 948 C C . ARG A 1 108 ? -17.050 -4.360 0.420 1.00 45.31 108 ARG A C 1
ATOM 950 O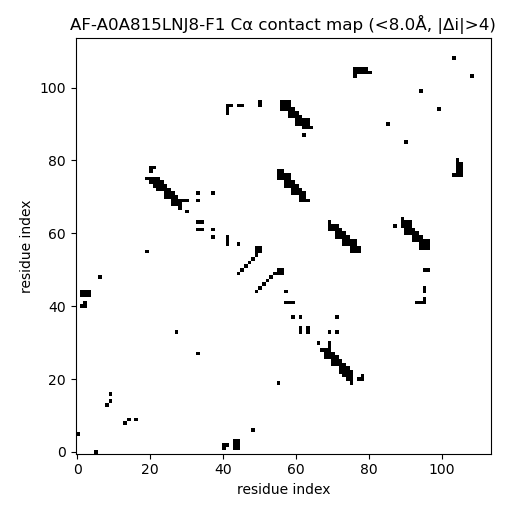 O . ARG A 1 108 ? -17.238 -5.412 1.021 1.00 45.31 108 ARG A O 1
ATOM 957 N N . VAL A 1 109 ? -15.967 -3.607 0.637 1.00 47.44 109 VAL A N 1
ATOM 958 C CA . VAL A 1 109 ? -14.880 -4.018 1.557 1.00 47.44 109 VAL A CA 1
ATOM 959 C C . VAL A 1 109 ? -15.362 -4.074 3.015 1.00 47.44 109 VAL A C 1
ATOM 961 O O . VAL A 1 109 ? -14.931 -4.939 3.763 1.00 47.44 109 VAL A O 1
ATOM 964 N N . ARG A 1 110 ? -16.310 -3.211 3.413 1.00 43.09 110 ARG A N 1
ATOM 965 C CA . ARG A 1 110 ? -16.845 -3.171 4.790 1.00 43.09 110 ARG A CA 1
ATOM 966 C C . ARG A 1 110 ? -17.781 -4.327 5.157 1.00 43.09 110 ARG A C 1
ATOM 968 O O . ARG A 1 110 ? -18.030 -4.523 6.339 1.00 43.09 110 ARG A O 1
ATOM 975 N N . TYR A 1 111 ? -18.326 -5.049 4.177 1.00 43.28 111 TYR A N 1
ATOM 976 C CA . TYR A 1 111 ? -19.332 -6.088 4.428 1.00 43.28 111 TYR A CA 1
ATOM 977 C C . TYR A 1 111 ? -18.752 -7.502 4.548 1.00 43.28 111 TYR A C 1
ATOM 979 O O . TYR A 1 111 ? -19.458 -8.384 5.014 1.00 43.28 111 TYR A O 1
ATOM 987 N N . ASN A 1 112 ? -17.485 -7.714 4.176 1.00 39.72 112 ASN A N 1
ATOM 988 C CA . ASN A 1 112 ? -16.851 -9.042 4.161 1.00 39.72 112 ASN A CA 1
ATOM 989 C C . ASN A 1 112 ? -15.719 -9.204 5.193 1.00 39.72 112 ASN A C 1
ATOM 991 O O . ASN A 1 112 ? -14.943 -10.150 5.113 1.00 39.72 112 ASN A O 1
ATOM 995 N N . THR A 1 113 ? -15.602 -8.272 6.142 1.00 40.56 113 THR A N 1
ATOM 996 C CA . THR A 1 113 ? -14.674 -8.343 7.287 1.00 40.56 113 THR A CA 1
ATOM 997 C C . THR A 1 113 ? -15.406 -8.490 8.627 1.00 40.56 113 THR A C 1
ATOM 999 O O . THR A 1 113 ? -14.868 -8.108 9.665 1.00 40.56 113 THR A O 1
ATOM 1002 N N . ARG A 1 114 ? -16.635 -9.020 8.612 1.00 37.62 114 ARG A N 1
ATOM 1003 C CA . ARG A 1 114 ? -17.370 -9.452 9.808 1.00 37.62 114 ARG A CA 1
ATOM 1004 C C . ARG A 1 114 ? -17.497 -10.962 9.835 1.00 37.62 114 ARG A C 1
ATOM 1006 O O . ARG A 1 114 ? -17.730 -11.524 8.744 1.00 37.62 114 ARG A O 1
#

Sequence (114 aa):
MDGHRWKCFITNFLLKLKIFRFKMAIYFYNFDTVKERGNYMLDSLQSQFWIDEHQWFVRCYWNSENKYNQCILFYTLSYTFSHLSITNNHLWSRSTCPYHRNDWSSSRVRYNTR